Protein AF-A0ABD2NF71-F1 (afdb_monomer_lite)

Sequence (129 aa):
MLDFGIERCIRRYVAAKDEKQKITALLLPISLGGKGLNLIEATHVILIEPLMNPGDELQAIGRVHRIGQTRPTFVHKFFIKNTIEESIQTATSADADKWDKNKVTLDQLKDLFQKIEHPPETAIGDTLS

Radius of gyration: 19.24 Å; chains: 1; bounding box: 44×52×42 Å

InterPro domains:
  IPR001650 Helicase, C-terminal domain-like [PF00271] (20-68)
  IPR001650 Helicase, C-terminal domain-like [PS51194] (1-117)
  IPR027417 P-loop containing nucleoside triphosphate hydrolase [G3DSA:3.40.50.300] (7-123)
  IPR027417 P-loop containing nucleoside triphosphate hydrolase [SSF52540] (20-115)
  IPR049730 SNF2/RAD5-like, C-terminal helicase domain [cd18793] (14-79)
  IPR052583 E3 ubiquitin-protein ligase SHPRH-like [PTHR45865] (17-118)

Foldseek 3Di:
DPPPVQVVLLVCVVVVVDPPDPDQDDDDDLVVLLPDAAQCVDQEAEAAAQDLEVVSVVSSVCSNVDDPRPDHHYYHYDDDPQALRVVSNQQHDPPHDNPDVVPQDPVNVVVSVVSHPDDPPPDPPPDDD

pLDDT: mean 71.98, std 12.96, range [41.75, 91.5]

Organism: NCBI:txid559131

Secondary structure (DSSP, 8-state):
---HHHHHHHHHHHHTTSTTS--------HHHHTSS---TT--EEEE-S--S-HHHHHHHHTTTS-TT--S--EEEE---TTSHHHHHHHHHSTTS----TTS--HHHHHHHHH---PPP---TTSS--

Structure (mmCIF, N/CA/C/O backbone):
data_AF-A0ABD2NF71-F1
#
_entry.id   AF-A0ABD2NF71-F1
#
loop_
_atom_site.group_PDB
_atom_site.id
_atom_site.type_symbol
_atom_site.label_atom_id
_atom_site.label_alt_id
_atom_site.label_comp_id
_atom_site.label_asym_id
_atom_site.label_entity_id
_atom_site.label_seq_id
_atom_site.pdbx_PDB_ins_code
_atom_site.Cartn_x
_atom_site.Cartn_y
_atom_site.Cartn_z
_atom_site.occupancy
_atom_site.B_iso_or_equiv
_atom_site.auth_seq_id
_atom_site.auth_comp_id
_atom_site.auth_asym_id
_atom_site.auth_atom_id
_atom_site.pdbx_PDB_model_num
ATOM 1 N N . MET A 1 1 ? -13.431 10.243 -13.582 1.00 41.75 1 MET A N 1
ATOM 2 C CA . MET A 1 1 ? -14.750 9.764 -13.127 1.00 41.75 1 MET A CA 1
ATOM 3 C C . MET A 1 1 ? -14.499 8.418 -12.469 1.00 41.75 1 MET A C 1
ATOM 5 O O . MET A 1 1 ? -14.010 7.530 -13.148 1.00 41.75 1 MET A O 1
ATOM 9 N N . LEU A 1 2 ? -14.618 8.321 -11.143 1.00 46.53 2 LEU A N 1
ATOM 10 C CA . LEU A 1 2 ? -14.471 7.034 -10.459 1.00 46.53 2 LEU A CA 1
ATOM 11 C C . LEU A 1 2 ? -15.711 6.203 -10.775 1.00 46.53 2 LEU A C 1
ATOM 13 O O . LEU A 1 2 ? -16.817 6.736 -10.768 1.00 46.53 2 LEU A O 1
ATOM 17 N N . ASP A 1 3 ? -15.499 4.943 -11.122 1.00 57.81 3 ASP A N 1
ATOM 18 C CA . ASP A 1 3 ? -16.550 4.037 -11.560 1.00 57.81 3 ASP A CA 1
ATOM 19 C C . ASP A 1 3 ? -17.654 3.939 -10.489 1.00 57.81 3 ASP A C 1
ATOM 21 O O . ASP A 1 3 ? -17.364 3.707 -9.309 1.00 57.81 3 ASP A O 1
ATOM 25 N N . PHE A 1 4 ? -18.921 4.136 -10.875 1.00 55.53 4 PHE A N 1
ATOM 26 C CA . PHE A 1 4 ? -20.073 4.197 -9.954 1.00 55.53 4 PHE A CA 1
ATOM 27 C C . PHE A 1 4 ? -20.199 2.935 -9.079 1.00 55.53 4 PHE A C 1
ATOM 29 O O . PHE A 1 4 ? -20.769 2.976 -7.984 1.00 55.53 4 PHE A O 1
ATOM 36 N N . GLY A 1 5 ? -19.648 1.807 -9.541 1.00 60.06 5 GLY A N 1
ATOM 37 C CA . GLY A 1 5 ? -19.590 0.562 -8.779 1.00 60.06 5 GLY A CA 1
ATOM 38 C C . GLY A 1 5 ? -18.744 0.663 -7.506 1.00 60.06 5 GLY A C 1
ATOM 39 O O . GLY A 1 5 ? -19.140 0.134 -6.466 1.00 60.06 5 GLY A O 1
ATOM 40 N N . ILE A 1 6 ? -17.616 1.380 -7.542 1.00 61.53 6 ILE A N 1
ATOM 41 C CA . ILE A 1 6 ? -16.644 1.362 -6.441 1.00 61.53 6 ILE A CA 1
ATOM 42 C C . ILE A 1 6 ? -17.086 2.257 -5.281 1.00 61.53 6 ILE A C 1
ATOM 44 O O . ILE A 1 6 ? -16.980 1.854 -4.120 1.00 61.53 6 ILE A O 1
ATOM 48 N N . GLU A 1 7 ? -17.672 3.425 -5.565 1.00 63.75 7 GLU A N 1
ATOM 49 C CA . GLU A 1 7 ? -18.269 4.263 -4.514 1.00 63.75 7 GLU A CA 1
ATOM 50 C C . GLU A 1 7 ? -19.362 3.513 -3.743 1.00 63.75 7 GLU A C 1
ATOM 52 O O . GLU A 1 7 ? -19.486 3.653 -2.523 1.00 63.75 7 GLU A O 1
ATOM 57 N N . ARG A 1 8 ? -20.137 2.670 -4.436 1.00 64.44 8 ARG A N 1
ATOM 58 C CA . ARG A 1 8 ? -21.196 1.863 -3.826 1.00 64.44 8 ARG A CA 1
ATOM 59 C C . ARG A 1 8 ? -20.630 0.774 -2.912 1.00 64.44 8 ARG A C 1
ATOM 61 O O . ARG A 1 8 ? -21.200 0.540 -1.846 1.00 64.44 8 ARG A O 1
ATOM 68 N N . CYS A 1 9 ? -19.511 0.150 -3.289 1.00 65.38 9 CYS A N 1
ATOM 69 C CA . CYS A 1 9 ? -18.797 -0.827 -2.459 1.00 65.38 9 CYS A CA 1
ATOM 70 C C . CYS A 1 9 ? -18.199 -0.188 -1.199 1.00 65.38 9 CYS A C 1
ATOM 72 O O . CYS A 1 9 ? -18.389 -0.713 -0.104 1.00 65.38 9 CYS A O 1
ATOM 74 N N . ILE A 1 10 ? -17.565 0.983 -1.328 1.00 70.00 10 ILE A N 1
ATOM 75 C CA . ILE A 1 10 ? -17.008 1.731 -0.190 1.00 70.00 10 ILE A CA 1
ATOM 76 C C . ILE A 1 10 ? -18.120 2.144 0.781 1.00 70.00 10 ILE A C 1
ATOM 78 O O . ILE A 1 10 ? -18.008 1.916 1.985 1.00 70.00 10 ILE A O 1
ATOM 82 N N . ARG A 1 11 ? -19.230 2.697 0.270 1.00 70.69 11 ARG A N 1
ATOM 83 C CA . ARG A 1 11 ? -20.393 3.056 1.100 1.00 70.69 11 ARG A CA 1
ATOM 84 C C . ARG A 1 11 ? -20.987 1.842 1.810 1.00 70.69 11 ARG A C 1
ATOM 86 O O . ARG A 1 11 ? -21.353 1.953 2.974 1.00 70.69 11 ARG A O 1
ATOM 93 N N . ARG A 1 12 ? -21.054 0.688 1.136 1.00 70.12 12 ARG A N 1
ATOM 94 C CA . ARG A 1 12 ? -21.495 -0.574 1.744 1.00 70.12 12 ARG A CA 1
ATOM 95 C C . ARG A 1 12 ? -20.561 -1.047 2.844 1.00 70.12 12 ARG A C 1
ATOM 97 O O . ARG A 1 12 ? -21.076 -1.457 3.865 1.00 70.12 12 ARG A O 1
ATOM 104 N N . TYR A 1 13 ? -19.243 -0.958 2.680 1.00 72.75 13 TYR A N 1
ATOM 105 C CA . TYR A 1 13 ? -18.301 -1.312 3.747 1.00 72.75 13 TYR A CA 1
ATOM 106 C C . TYR A 1 13 ? -18.475 -0.416 4.980 1.00 72.75 13 TYR A C 1
ATOM 108 O O . TYR A 1 13 ? -18.594 -0.917 6.092 1.00 72.75 13 TYR A O 1
ATOM 116 N N . VAL A 1 14 ? -18.577 0.904 4.781 1.00 71.12 14 VAL A N 1
ATOM 117 C CA . VAL A 1 14 ? -18.798 1.857 5.883 1.00 71.12 14 VAL A CA 1
ATOM 118 C C . VAL A 1 14 ? -20.141 1.607 6.582 1.00 71.12 14 VAL A C 1
ATOM 120 O O . VAL A 1 14 ? -20.209 1.695 7.803 1.00 71.12 14 VAL A O 1
ATOM 123 N N . ALA A 1 15 ? -21.193 1.265 5.832 1.00 69.38 15 ALA A N 1
ATOM 124 C CA . ALA A 1 15 ? -22.519 0.965 6.380 1.00 69.38 15 ALA A CA 1
ATOM 125 C C . ALA A 1 15 ? -22.623 -0.437 7.013 1.00 69.38 15 ALA A C 1
ATOM 127 O O . ALA A 1 15 ? -23.345 -0.618 7.985 1.00 69.38 15 ALA A O 1
ATOM 128 N N . ALA A 1 16 ? -21.908 -1.428 6.478 1.00 65.00 16 ALA A N 1
ATOM 129 C CA . ALA A 1 16 ? -21.882 -2.812 6.960 1.00 65.00 16 ALA A CA 1
ATOM 130 C C . ALA A 1 16 ? -20.881 -3.032 8.102 1.00 65.00 16 ALA A C 1
ATOM 132 O O . ALA A 1 16 ? -20.697 -4.158 8.550 1.00 65.00 16 ALA A O 1
ATOM 133 N N . LYS A 1 17 ? -20.263 -1.955 8.594 1.00 61.03 17 LYS A N 1
ATOM 134 C CA . LYS A 1 17 ? -19.487 -1.937 9.833 1.00 61.03 17 LYS A CA 1
ATOM 135 C C . LYS A 1 17 ? -20.332 -2.321 11.066 1.00 61.03 17 LYS A C 1
ATOM 137 O O . LYS A 1 17 ? -19.769 -2.623 12.113 1.00 61.03 17 LYS A O 1
ATOM 142 N N . ASP A 1 18 ? -21.660 -2.335 10.933 1.00 59.59 18 ASP A N 1
ATOM 143 C CA . ASP A 1 18 ? -22.603 -2.830 11.937 1.00 59.59 18 ASP A CA 1
ATOM 144 C C . ASP A 1 18 ? -22.516 -4.357 12.151 1.00 59.59 18 ASP A C 1
ATOM 146 O O . ASP A 1 18 ? -22.431 -5.144 11.206 1.00 59.59 18 ASP A O 1
ATOM 150 N N . GLU A 1 19 ? -22.608 -4.782 13.416 1.00 58.03 19 GLU A N 1
ATOM 151 C CA . GLU A 1 19 ? -22.232 -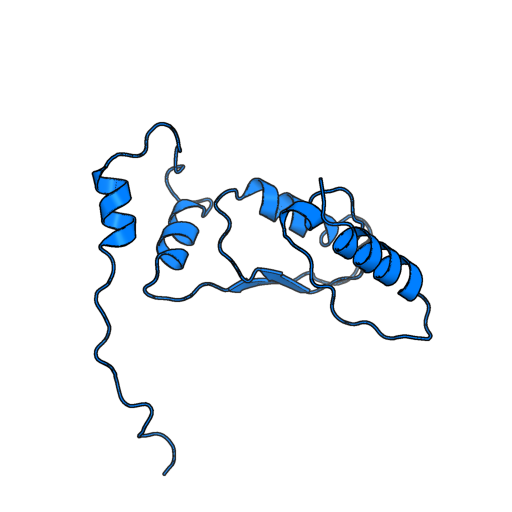6.106 13.961 1.00 58.03 19 GLU A CA 1
ATOM 152 C C . GLU A 1 19 ? -22.844 -7.350 13.283 1.00 58.03 19 GLU A C 1
ATOM 154 O O . GLU A 1 19 ? -22.389 -8.472 13.511 1.00 58.03 19 GLU A O 1
ATOM 159 N N . LYS A 1 20 ? -23.869 -7.194 12.440 1.00 60.12 20 LYS A N 1
ATOM 160 C CA . LYS A 1 20 ? -24.600 -8.318 11.832 1.00 60.12 20 LYS A CA 1
ATOM 161 C C . LYS A 1 20 ? -23.883 -8.961 10.641 1.00 60.12 20 LYS A C 1
ATOM 163 O O . LYS A 1 20 ? -24.226 -10.086 10.283 1.00 60.12 20 LYS A O 1
ATOM 168 N N . GLN A 1 21 ? -22.896 -8.294 10.034 1.00 61.75 21 GLN A N 1
ATOM 169 C CA . GLN A 1 21 ? -22.076 -8.858 8.955 1.00 61.75 21 GLN A CA 1
ATOM 170 C C . GLN A 1 21 ? -20.587 -8.670 9.242 1.00 61.75 21 GLN A C 1
ATOM 172 O O . GLN A 1 21 ? -20.034 -7.582 9.137 1.00 61.75 21 GLN A O 1
ATOM 177 N N . LYS A 1 22 ? -19.909 -9.772 9.568 1.00 69.69 22 LYS A N 1
ATOM 178 C CA . LYS A 1 22 ? -18.475 -9.784 9.864 1.00 69.69 22 LYS A CA 1
ATOM 179 C C . LYS A 1 22 ? -17.655 -9.734 8.569 1.00 69.69 22 LYS A C 1
ATOM 181 O O . LYS A 1 22 ? -17.162 -10.757 8.102 1.00 69.69 22 LYS A O 1
ATOM 186 N N . ILE A 1 23 ? -17.535 -8.552 7.967 1.00 73.88 23 ILE A N 1
ATOM 187 C CA . ILE A 1 23 ? -16.637 -8.321 6.827 1.00 73.88 23 ILE A CA 1
ATOM 188 C C . ILE A 1 23 ? -15.201 -8.236 7.350 1.00 73.88 23 ILE A C 1
ATOM 190 O O . ILE A 1 23 ? -14.894 -7.417 8.212 1.00 73.88 23 ILE A O 1
ATOM 194 N N . THR A 1 24 ? -14.315 -9.086 6.834 1.00 81.88 24 THR A N 1
ATOM 195 C CA . THR A 1 24 ? -12.913 -9.174 7.278 1.00 81.88 24 THR A CA 1
ATOM 196 C C . THR A 1 24 ? -11.912 -8.624 6.266 1.00 81.88 24 THR A C 1
ATOM 198 O O . THR A 1 24 ? -10.752 -8.423 6.616 1.00 81.88 24 THR A O 1
ATOM 201 N N . ALA A 1 25 ? -12.346 -8.364 5.030 1.00 83.75 25 ALA A N 1
ATOM 202 C CA . ALA A 1 25 ? -11.497 -7.875 3.954 1.00 83.75 25 ALA A CA 1
ATOM 203 C C . ALA A 1 25 ? -12.204 -6.789 3.135 1.00 83.75 25 ALA A C 1
ATOM 205 O O . ALA A 1 25 ? -13.396 -6.888 2.841 1.00 83.75 25 ALA A O 1
ATOM 206 N N . LEU A 1 26 ? -11.437 -5.774 2.737 1.00 84.69 26 LEU A N 1
ATOM 207 C CA . LEU A 1 26 ? -11.863 -4.714 1.831 1.00 84.69 26 LEU A CA 1
ATOM 208 C C . LEU A 1 26 ? -10.877 -4.652 0.666 1.00 84.69 26 LEU A C 1
ATOM 210 O O . LEU A 1 26 ? -9.694 -4.391 0.870 1.00 84.69 26 LEU A O 1
ATOM 214 N N . LEU A 1 27 ? -11.375 -4.876 -0.549 1.00 85.56 27 LEU A N 1
ATOM 215 C CA . LEU A 1 27 ? -10.593 -4.750 -1.773 1.00 85.56 27 LEU A CA 1
ATOM 216 C C . LEU A 1 27 ? -10.857 -3.382 -2.398 1.00 85.56 27 LEU A C 1
ATOM 218 O O . LEU A 1 27 ? -12.009 -3.004 -2.620 1.00 85.56 27 LEU A O 1
ATOM 222 N N . LEU A 1 28 ? -9.791 -2.635 -2.666 1.00 83.94 28 LEU A N 1
ATOM 223 C CA . LEU A 1 28 ? -9.876 -1.301 -3.243 1.00 83.94 28 LEU A CA 1
ATOM 224 C C . LEU A 1 28 ? -8.670 -1.018 -4.149 1.00 83.94 28 LEU A C 1
ATOM 226 O O . LEU A 1 28 ? -7.553 -1.395 -3.800 1.00 83.94 28 LEU A O 1
ATOM 230 N N . PRO A 1 29 ? -8.861 -0.309 -5.273 1.00 83.56 29 PRO A N 1
ATOM 231 C CA . PRO A 1 29 ? -7.747 0.261 -6.018 1.00 83.56 29 PRO A CA 1
ATOM 232 C C . PRO A 1 29 ? -6.946 1.234 -5.145 1.00 83.56 29 PRO A C 1
ATOM 234 O O . PRO A 1 29 ? -7.527 2.046 -4.415 1.00 83.56 29 PRO A O 1
ATOM 237 N N . ILE A 1 30 ? -5.618 1.227 -5.276 1.00 80.56 30 ILE A N 1
ATOM 238 C CA . ILE A 1 30 ? -4.717 2.101 -4.504 1.00 80.56 30 ILE A CA 1
ATOM 239 C C . ILE A 1 30 ? -5.072 3.594 -4.655 1.00 80.56 30 ILE A C 1
ATOM 241 O O . ILE A 1 30 ? -5.077 4.352 -3.684 1.00 80.56 30 ILE A O 1
ATOM 245 N N . SER A 1 31 ? -5.496 3.993 -5.860 1.00 76.25 31 SER A N 1
ATOM 246 C CA . SER A 1 31 ? -5.893 5.362 -6.216 1.00 76.25 31 SER A CA 1
ATOM 247 C C . SER A 1 31 ? -7.106 5.877 -5.434 1.00 76.25 31 SER A C 1
ATOM 249 O O . SER A 1 31 ? -7.337 7.087 -5.359 1.00 76.25 31 SER A O 1
ATOM 251 N N . LEU A 1 32 ? -7.891 4.968 -4.855 1.00 74.62 32 LEU A N 1
ATOM 252 C CA . LEU A 1 32 ? -9.018 5.262 -3.976 1.00 74.62 32 LEU A CA 1
ATOM 253 C C . LEU A 1 32 ? -8.652 5.140 -2.501 1.00 74.62 32 LEU A C 1
ATOM 255 O O . LEU A 1 32 ? -9.156 5.919 -1.692 1.00 74.62 32 LEU A O 1
ATOM 259 N N . GLY A 1 33 ? -7.740 4.227 -2.161 1.00 66.88 33 GLY A N 1
ATOM 260 C CA . GLY A 1 33 ? -7.214 4.066 -0.804 1.00 66.88 33 GLY A CA 1
ATOM 261 C C . GLY A 1 33 ? -6.584 5.338 -0.248 1.00 66.88 33 GLY A C 1
ATOM 262 O O . GLY A 1 33 ? -6.724 5.629 0.937 1.00 66.88 33 GLY A O 1
ATOM 263 N N . GLY A 1 34 ? -5.989 6.164 -1.110 1.00 65.50 34 GLY A N 1
ATOM 264 C CA . GLY A 1 34 ? -5.430 7.459 -0.720 1.00 65.50 34 GLY A CA 1
ATOM 265 C C . GLY A 1 34 ? -6.459 8.563 -0.408 1.00 65.50 34 GLY A C 1
ATOM 266 O O . GLY A 1 34 ? -6.155 9.497 0.348 1.00 65.50 34 GLY A O 1
ATOM 267 N N . LYS A 1 35 ? -7.699 8.467 -0.916 1.00 66.88 35 LYS A N 1
ATOM 268 C CA . LYS A 1 35 ? -8.670 9.584 -1.019 1.00 66.88 35 LYS A CA 1
ATOM 269 C C . LYS A 1 35 ? -9.570 9.804 0.207 1.00 66.88 35 LYS A C 1
ATOM 271 O O . LYS A 1 35 ? -10.772 10.010 0.084 1.00 66.88 35 LYS A O 1
ATOM 276 N N . GLY A 1 36 ? -8.985 9.833 1.402 1.00 65.31 36 GLY A N 1
ATOM 277 C CA . GLY A 1 36 ? -9.690 10.293 2.610 1.00 65.31 36 GLY A CA 1
ATOM 278 C C . GLY A 1 36 ? -10.569 9.246 3.300 1.00 65.31 36 GLY A C 1
ATOM 279 O O . GLY A 1 36 ? -11.367 9.600 4.164 1.00 65.31 36 GLY A O 1
ATOM 280 N N . LEU A 1 37 ? -10.396 7.964 2.972 1.00 74.81 37 LEU A N 1
ATOM 281 C CA . LEU A 1 37 ? -10.993 6.864 3.730 1.00 74.81 37 LEU A CA 1
ATOM 282 C C . LEU A 1 37 ? -10.326 6.727 5.105 1.00 74.81 37 LEU A C 1
ATOM 284 O O . LEU A 1 37 ? -9.135 7.002 5.262 1.00 74.81 37 LEU A O 1
ATOM 288 N N . ASN A 1 38 ? -11.099 6.304 6.105 1.00 77.00 38 ASN A N 1
ATOM 289 C CA . ASN A 1 38 ? -10.607 6.051 7.455 1.00 77.00 38 ASN A CA 1
ATOM 290 C C . ASN A 1 38 ? -10.674 4.550 7.749 1.00 77.00 38 ASN A C 1
ATOM 292 O O . ASN A 1 38 ? -11.765 4.018 7.930 1.00 77.00 38 ASN A O 1
ATOM 296 N N . LEU A 1 39 ? -9.524 3.875 7.768 1.00 80.38 39 LEU A N 1
ATOM 297 C CA . LEU A 1 39 ? -9.421 2.412 7.824 1.00 80.38 39 LEU A CA 1
ATOM 298 C C . LEU A 1 39 ? -8.661 1.941 9.076 1.00 80.38 39 LEU A C 1
ATOM 300 O O . LEU A 1 39 ? -7.991 0.914 9.054 1.00 80.38 39 LEU A O 1
ATOM 304 N N . ILE A 1 40 ? -8.790 2.686 10.180 1.00 80.06 40 ILE A N 1
ATOM 305 C CA . ILE A 1 40 ? -8.083 2.474 11.462 1.00 80.06 40 ILE A CA 1
ATOM 306 C C . ILE A 1 40 ? -8.345 1.080 12.061 1.00 80.06 40 ILE A C 1
ATOM 308 O O . ILE A 1 40 ? -7.630 0.619 12.934 1.00 80.06 40 ILE A O 1
ATOM 312 N N . GLU A 1 41 ? -9.383 0.375 11.629 1.00 80.56 41 GLU A N 1
ATOM 313 C CA . GLU A 1 41 ? -9.698 -0.973 12.110 1.00 80.56 41 GLU A CA 1
ATOM 314 C C . GLU A 1 41 ? -9.034 -2.105 11.324 1.00 80.56 41 GLU A C 1
ATOM 316 O O . GLU A 1 41 ? -9.024 -3.246 11.790 1.00 80.56 41 GLU A O 1
ATOM 321 N N . ALA A 1 42 ? -8.432 -1.816 10.172 1.00 83.69 42 ALA A N 1
ATOM 322 C CA . ALA A 1 42 ? -7.604 -2.791 9.483 1.00 83.69 42 ALA A CA 1
ATOM 323 C C . ALA A 1 42 ? -6.253 -2.928 10.201 1.00 83.69 42 ALA A C 1
ATOM 325 O O . ALA A 1 42 ? -5.672 -1.949 10.659 1.00 83.69 42 ALA A O 1
ATOM 326 N N . THR A 1 43 ? -5.749 -4.153 10.316 1.00 86.75 43 THR A N 1
ATOM 327 C CA . THR A 1 43 ? -4.411 -4.432 10.872 1.00 86.75 43 THR A CA 1
ATOM 328 C C . THR A 1 43 ? -3.453 -4.974 9.829 1.00 86.75 43 THR A C 1
ATOM 330 O O . THR A 1 43 ? -2.254 -4.991 10.065 1.00 86.75 43 THR A O 1
ATOM 333 N N . HIS A 1 44 ? -3.965 -5.411 8.682 1.00 89.88 44 HIS A N 1
ATOM 334 C CA . HIS A 1 44 ? -3.173 -5.963 7.595 1.00 89.88 44 HIS A CA 1
ATOM 335 C C . HIS A 1 44 ? -3.472 -5.161 6.333 1.00 89.88 44 HIS A C 1
ATOM 337 O O . HIS A 1 44 ? -4.634 -4.986 5.962 1.00 89.88 44 HIS A O 1
ATOM 343 N N . VAL A 1 45 ? -2.419 -4.673 5.689 1.00 90.06 45 VAL A N 1
ATOM 344 C CA . VAL A 1 45 ? -2.461 -4.024 4.379 1.00 90.06 45 VAL A CA 1
ATOM 345 C C . VAL A 1 45 ? -1.764 -4.950 3.402 1.00 90.06 45 VAL A C 1
ATOM 347 O O . VAL A 1 45 ? -0.619 -5.328 3.630 1.00 90.06 45 VAL A O 1
ATOM 350 N N . ILE A 1 46 ? -2.457 -5.329 2.334 1.00 91.50 46 ILE A N 1
ATOM 351 C CA . ILE A 1 46 ? -1.929 -6.222 1.304 1.00 91.50 46 ILE A CA 1
ATOM 352 C C . ILE A 1 46 ? -1.835 -5.432 0.003 1.00 91.50 46 ILE A C 1
ATOM 354 O O . ILE A 1 46 ? -2.848 -4.968 -0.518 1.00 91.50 46 ILE A O 1
ATOM 358 N N . LEU A 1 47 ? -0.615 -5.276 -0.500 1.00 89.94 47 LEU A N 1
ATOM 359 C CA . LEU A 1 47 ? -0.304 -4.645 -1.777 1.00 89.94 47 LEU A CA 1
ATOM 360 C C . LEU A 1 47 ? 0.080 -5.747 -2.762 1.00 89.94 47 LEU A C 1
ATOM 362 O O . LEU A 1 47 ? 1.055 -6.460 -2.537 1.00 89.94 47 LEU A O 1
ATOM 366 N N . ILE A 1 48 ? -0.738 -5.915 -3.800 1.00 89.12 48 ILE A N 1
ATOM 367 C CA . ILE A 1 48 ? -0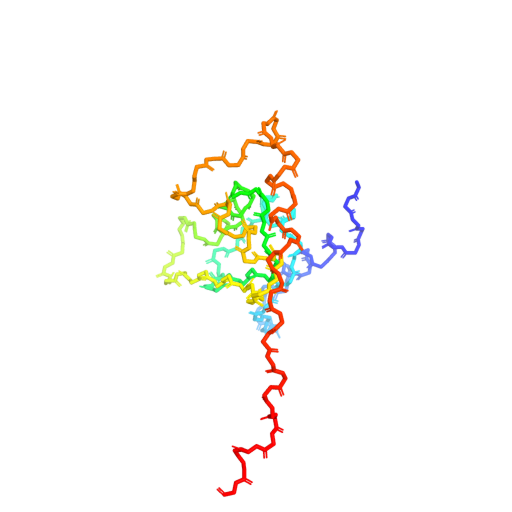.620 -7.017 -4.770 1.00 89.12 48 ILE A CA 1
ATOM 368 C C . ILE A 1 48 ? 0.205 -6.600 -5.994 1.00 89.12 48 ILE A C 1
ATOM 370 O O . ILE A 1 48 ? 0.772 -7.452 -6.662 1.00 89.12 48 ILE A O 1
ATOM 374 N N . GLU A 1 49 ? 0.278 -5.300 -6.277 1.00 83.81 49 GLU A N 1
ATOM 375 C CA . GLU A 1 49 ? 0.985 -4.745 -7.430 1.00 83.81 49 GLU A CA 1
ATOM 376 C C . GLU A 1 49 ? 2.083 -3.767 -6.979 1.00 83.81 49 GLU A C 1
ATOM 378 O O . GLU A 1 49 ? 1.889 -3.035 -5.997 1.00 83.81 49 GLU A O 1
ATOM 383 N N . PRO A 1 50 ? 3.232 -3.721 -7.678 1.00 80.56 50 PRO A N 1
ATOM 384 C CA . PRO A 1 50 ? 4.285 -2.758 -7.393 1.00 80.56 50 PRO A CA 1
ATOM 385 C C . PRO A 1 50 ? 3.864 -1.353 -7.838 1.00 80.56 50 PRO A C 1
ATOM 387 O O . PRO A 1 50 ? 3.419 -1.124 -8.965 1.00 80.56 50 PRO A O 1
ATOM 390 N N . LEU A 1 51 ? 4.036 -0.378 -6.948 1.00 80.12 51 LEU A N 1
ATOM 391 C CA . LEU A 1 51 ? 3.636 1.003 -7.196 1.00 80.12 51 LEU A CA 1
ATOM 392 C C . LEU A 1 51 ? 4.828 1.837 -7.646 1.00 80.12 51 LEU A C 1
ATOM 394 O O . LEU A 1 51 ? 5.795 2.001 -6.915 1.00 80.12 51 LEU A O 1
ATOM 398 N N . MET A 1 52 ? 4.698 2.477 -8.808 1.00 76.44 52 MET A N 1
ATOM 399 C CA . MET A 1 52 ? 5.708 3.403 -9.344 1.00 76.44 52 MET A CA 1
ATOM 400 C C . MET A 1 52 ? 5.870 4.687 -8.517 1.00 76.44 52 MET A C 1
ATOM 402 O O . MET A 1 52 ? 6.808 5.454 -8.734 1.00 76.44 52 MET A O 1
ATOM 406 N N . ASN A 1 53 ? 4.906 4.995 -7.648 1.00 78.62 53 ASN A N 1
ATOM 407 C CA . ASN A 1 53 ? 4.928 6.168 -6.788 1.00 78.62 53 ASN A CA 1
ATOM 408 C C . ASN A 1 53 ? 4.836 5.735 -5.316 1.00 78.62 53 ASN A C 1
ATOM 410 O O . ASN A 1 53 ? 3.746 5.372 -4.865 1.00 78.62 53 ASN A O 1
ATOM 414 N N . PRO A 1 54 ? 5.927 5.838 -4.538 1.00 79.44 54 PRO A N 1
ATOM 415 C CA . PRO A 1 54 ? 5.904 5.475 -3.122 1.00 79.44 54 PRO A CA 1
ATOM 416 C C . PRO A 1 54 ? 4.984 6.388 -2.294 1.00 79.44 54 PRO A C 1
ATOM 418 O O . PRO A 1 54 ? 4.500 5.987 -1.239 1.00 79.44 54 PRO A O 1
ATOM 421 N N . GLY A 1 55 ? 4.693 7.609 -2.763 1.00 82.12 55 GLY A N 1
ATOM 422 C CA . GLY A 1 55 ? 3.802 8.536 -2.062 1.00 82.12 55 GLY A CA 1
ATOM 423 C C . GLY A 1 55 ? 2.355 8.044 -1.981 1.00 82.12 55 GLY A C 1
ATOM 424 O O . GLY A 1 55 ? 1.720 8.191 -0.936 1.00 82.12 55 GLY A O 1
ATOM 425 N N . ASP A 1 56 ? 1.852 7.420 -3.049 1.00 82.12 56 ASP A N 1
ATOM 426 C CA . ASP A 1 56 ? 0.488 6.873 -3.080 1.00 82.12 56 ASP A CA 1
ATOM 427 C C . ASP A 1 56 ? 0.359 5.682 -2.123 1.00 82.12 56 ASP A C 1
ATOM 429 O O . ASP A 1 56 ? -0.643 5.538 -1.418 1.00 82.12 56 ASP A O 1
ATOM 433 N N . GLU A 1 57 ? 1.418 4.877 -2.035 1.00 84.06 57 GLU A N 1
ATOM 434 C CA . GLU A 1 57 ? 1.518 3.772 -1.091 1.00 84.06 57 GLU A CA 1
ATOM 435 C C . GLU A 1 57 ? 1.480 4.259 0.361 1.00 84.06 57 GLU A C 1
ATOM 437 O O . GLU A 1 57 ? 0.632 3.834 1.149 1.00 84.06 57 GLU A O 1
ATOM 442 N N . LEU A 1 58 ? 2.368 5.195 0.708 1.00 84.56 58 LEU A N 1
ATOM 443 C CA . LEU A 1 58 ? 2.451 5.769 2.050 1.00 84.56 58 LEU A CA 1
ATOM 444 C C . LEU A 1 58 ? 1.134 6.436 2.451 1.00 84.56 58 LEU A C 1
ATOM 446 O O . LEU A 1 58 ? 0.705 6.331 3.601 1.00 84.56 58 LEU A O 1
ATOM 450 N N . GLN A 1 59 ? 0.457 7.087 1.503 1.00 83.94 59 GLN A N 1
ATOM 451 C CA . GLN A 1 59 ? -0.846 7.691 1.746 1.00 83.94 59 GLN A CA 1
ATOM 452 C C . GLN A 1 59 ? -1.920 6.638 2.047 1.00 83.94 59 GLN A C 1
ATOM 454 O O . GLN A 1 59 ? -2.721 6.846 2.963 1.00 83.94 59 GLN A O 1
ATOM 459 N N . ALA A 1 60 ? -1.946 5.527 1.305 1.00 84.25 60 ALA A N 1
ATOM 460 C CA . ALA A 1 60 ? -2.879 4.427 1.538 1.00 84.25 60 ALA A CA 1
ATOM 461 C C . ALA A 1 60 ? -2.610 3.734 2.886 1.00 84.25 60 ALA A C 1
ATOM 463 O O . ALA A 1 60 ? -3.536 3.559 3.681 1.00 84.25 60 ALA A O 1
ATOM 464 N N . ILE A 1 61 ? -1.344 3.430 3.197 1.00 85.94 61 ILE A N 1
ATOM 465 C CA . ILE A 1 61 ? -0.932 2.853 4.488 1.00 8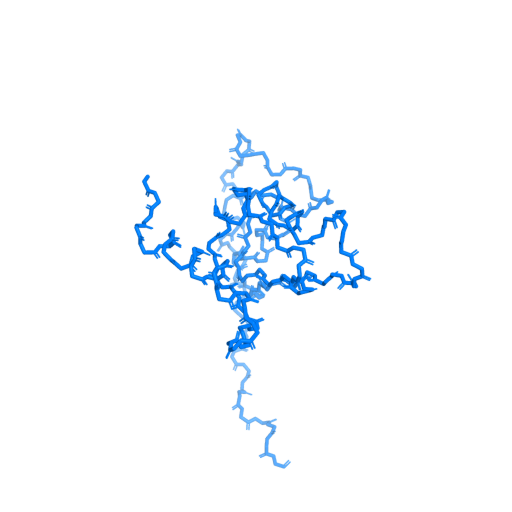5.94 61 ILE A CA 1
ATOM 466 C C . ILE A 1 61 ? -1.296 3.795 5.639 1.00 85.94 61 ILE A C 1
ATOM 468 O O . ILE A 1 61 ? -1.845 3.348 6.644 1.00 85.94 61 ILE A O 1
ATOM 472 N N . GLY A 1 62 ? -1.091 5.105 5.479 1.00 86.56 62 GLY A N 1
ATOM 473 C CA . GLY A 1 62 ? -1.438 6.116 6.482 1.00 86.56 62 GLY A CA 1
ATOM 474 C C . GLY A 1 62 ? -2.939 6.234 6.786 1.00 86.56 62 GLY A C 1
ATOM 475 O O . GLY A 1 62 ? -3.322 6.889 7.757 1.00 86.56 62 GLY A O 1
ATOM 476 N N . ARG A 1 63 ? -3.824 5.607 5.994 1.00 85.25 63 ARG A N 1
ATOM 477 C CA . ARG A 1 63 ? -5.257 5.489 6.335 1.00 85.25 63 ARG A CA 1
ATOM 478 C C . ARG A 1 63 ? -5.546 4.377 7.335 1.00 85.25 63 ARG A C 1
ATOM 480 O O . ARG A 1 63 ? -6.576 4.440 8.006 1.00 85.25 63 ARG A O 1
ATOM 487 N N . VAL A 1 64 ? -4.651 3.399 7.419 1.00 84.94 64 VAL A N 1
ATOM 488 C CA . VAL A 1 64 ? -4.721 2.249 8.323 1.00 84.94 64 VAL A CA 1
ATOM 489 C C . VAL A 1 64 ? -3.849 2.499 9.550 1.00 84.94 64 VAL A C 1
ATOM 491 O O . VAL A 1 64 ? -4.328 2.460 10.683 1.00 84.94 64 VAL A O 1
ATOM 494 N N . HIS A 1 65 ? -2.583 2.847 9.320 1.00 84.19 65 HIS A N 1
ATOM 495 C CA . HIS A 1 65 ? -1.639 3.249 10.351 1.00 84.19 65 HIS A CA 1
ATOM 496 C C . HIS A 1 65 ? -1.872 4.719 10.726 1.00 84.19 65 HIS A C 1
ATOM 498 O O . HIS A 1 65 ? -1.182 5.625 10.257 1.00 84.19 65 HIS A O 1
ATOM 504 N N . ARG A 1 66 ? -2.912 4.960 11.531 1.00 80.50 66 ARG A N 1
ATOM 505 C CA . ARG A 1 66 ? -3.347 6.301 11.941 1.00 80.50 66 ARG A CA 1
ATOM 506 C C . ARG A 1 66 ? -3.528 6.403 13.453 1.00 80.50 66 ARG A C 1
ATOM 508 O O . ARG A 1 66 ? -3.795 5.412 14.129 1.00 80.50 66 ARG A O 1
ATOM 515 N N . ILE A 1 67 ? -3.433 7.632 13.969 1.00 76.69 67 ILE A N 1
ATOM 516 C CA . ILE A 1 67 ? -3.773 7.981 15.356 1.00 76.69 67 ILE A CA 1
ATOM 517 C C . ILE A 1 67 ? -5.174 7.434 15.679 1.00 76.69 67 ILE A C 1
ATOM 519 O O . ILE A 1 67 ? -6.141 7.778 14.999 1.00 76.69 67 ILE A O 1
ATOM 523 N N . GLY A 1 68 ? -5.259 6.570 16.693 1.00 75.88 68 GLY A N 1
ATOM 524 C CA . GLY A 1 68 ? -6.474 5.840 17.076 1.00 75.88 68 GLY A CA 1
ATOM 525 C C . GLY A 1 68 ? -6.393 4.324 16.863 1.00 75.88 68 GLY A C 1
ATOM 526 O O . GLY A 1 68 ? -7.218 3.599 17.411 1.00 75.88 68 GLY A O 1
ATOM 527 N N . GLN A 1 69 ? -5.398 3.830 16.118 1.00 76.00 69 GLN A N 1
ATOM 528 C CA . GLN A 1 69 ? -5.112 2.399 16.029 1.00 76.00 69 GLN A CA 1
ATOM 529 C C . GLN A 1 69 ? -4.376 1.938 17.293 1.00 76.00 69 GLN A C 1
ATOM 531 O O . GLN A 1 69 ? -3.335 2.485 17.647 1.00 76.00 69 GLN A O 1
ATOM 536 N N . THR A 1 70 ? -4.897 0.906 17.954 1.00 82.31 70 THR A N 1
ATOM 537 C CA . THR A 1 70 ? -4.295 0.310 19.160 1.00 82.31 70 THR A CA 1
ATOM 538 C C . THR A 1 70 ? -3.577 -1.008 18.879 1.00 82.31 70 THR A C 1
ATOM 540 O O . THR A 1 70 ? -2.819 -1.488 19.719 1.00 82.31 70 THR A O 1
ATOM 543 N N . ARG A 1 71 ? -3.803 -1.605 17.702 1.00 85.62 71 ARG A N 1
ATOM 544 C CA . ARG A 1 71 ? -3.218 -2.888 17.293 1.00 85.62 71 ARG A CA 1
ATOM 545 C C . ARG A 1 71 ? -2.047 -2.691 16.323 1.00 85.62 71 ARG A C 1
ATOM 547 O O . ARG A 1 71 ? -2.073 -1.752 15.525 1.00 85.62 71 ARG A O 1
ATOM 554 N N . PRO A 1 72 ? -1.039 -3.581 16.332 1.00 86.19 72 PRO A N 1
ATOM 555 C CA . PRO A 1 72 ? 0.043 -3.527 15.355 1.00 86.19 72 PRO A CA 1
ATOM 556 C C . PRO A 1 72 ? -0.509 -3.633 13.929 1.00 86.19 72 PRO A C 1
ATOM 558 O O . PRO A 1 72 ? -1.455 -4.379 13.665 1.00 86.19 72 PRO A O 1
ATOM 561 N N . THR A 1 73 ? 0.076 -2.849 13.023 1.00 88.50 73 THR A N 1
ATOM 562 C CA . THR A 1 73 ? -0.272 -2.838 11.599 1.00 88.50 73 THR A CA 1
ATOM 563 C C . THR A 1 73 ? 0.839 -3.510 10.803 1.00 88.50 73 THR A C 1
ATOM 565 O O . THR A 1 73 ? 2.001 -3.137 10.944 1.00 88.50 73 THR A O 1
ATOM 568 N N . PHE A 1 74 ? 0.478 -4.467 9.957 1.00 90.62 74 PHE A N 1
ATOM 569 C CA . PHE A 1 74 ? 1.381 -5.185 9.067 1.00 90.62 74 PHE A CA 1
ATOM 570 C C . PHE A 1 74 ? 1.120 -4.766 7.625 1.00 90.62 74 PHE A C 1
ATOM 572 O O . PHE A 1 74 ? -0.029 -4.697 7.186 1.00 90.62 74 PHE A O 1
ATOM 579 N N . VAL A 1 75 ? 2.191 -4.486 6.889 1.00 90.19 75 VAL A N 1
ATOM 580 C CA . VAL A 1 75 ? 2.133 -4.182 5.459 1.00 90.19 75 VAL A CA 1
ATOM 581 C C . VAL A 1 75 ? 2.830 -5.311 4.717 1.00 90.19 75 VAL A C 1
ATOM 583 O O . VAL A 1 75 ? 4.012 -5.569 4.934 1.00 90.19 75 VAL A O 1
ATOM 586 N N . HIS A 1 76 ? 2.087 -5.981 3.846 1.00 91.44 76 HIS A N 1
ATOM 587 C CA . HIS A 1 76 ? 2.565 -7.061 2.997 1.00 91.44 76 HIS A CA 1
ATOM 588 C C . HIS A 1 76 ? 2.640 -6.548 1.565 1.00 91.44 76 HIS A C 1
ATOM 590 O O . HIS A 1 76 ? 1.625 -6.126 1.009 1.00 91.44 76 HIS A O 1
ATOM 596 N N . LYS A 1 77 ? 3.833 -6.593 0.976 1.00 88.75 77 LYS A N 1
ATOM 597 C CA . LYS A 1 77 ? 4.048 -6.293 -0.440 1.00 88.75 77 LYS A CA 1
ATOM 598 C C . LYS A 1 77 ? 4.329 -7.590 -1.172 1.00 88.75 77 LYS A C 1
ATOM 600 O O . LYS A 1 77 ? 5.270 -8.296 -0.813 1.00 88.75 77 LYS A O 1
ATOM 605 N N . PHE A 1 78 ? 3.512 -7.890 -2.168 1.00 89.62 78 PHE A N 1
ATOM 606 C CA . PHE A 1 78 ? 3.718 -9.011 -3.066 1.00 89.62 78 PHE A CA 1
ATOM 607 C C . PHE A 1 78 ? 4.313 -8.496 -4.374 1.00 89.62 78 PHE A C 1
ATOM 609 O O . PHE A 1 78 ? 3.900 -7.462 -4.888 1.00 89.62 78 PHE A O 1
ATOM 616 N N . PHE A 1 79 ? 5.310 -9.218 -4.869 1.00 86.81 79 PHE A N 1
ATOM 617 C CA . PHE A 1 79 ? 5.913 -9.022 -6.179 1.00 86.81 79 PHE A CA 1
ATOM 618 C C . PHE A 1 79 ? 6.431 -10.372 -6.670 1.00 86.81 79 PHE A C 1
ATOM 620 O O . PHE A 1 79 ? 6.843 -11.227 -5.874 1.00 86.81 79 PHE A O 1
ATOM 627 N N . ILE A 1 80 ? 6.396 -10.578 -7.979 1.00 85.75 80 ILE A N 1
ATOM 628 C CA . ILE A 1 80 ? 6.830 -11.819 -8.610 1.00 85.75 80 ILE A CA 1
ATOM 629 C C . ILE A 1 80 ? 8.324 -11.714 -8.934 1.00 85.75 80 ILE A C 1
ATOM 631 O O . ILE A 1 80 ? 8.765 -10.805 -9.639 1.00 85.75 80 ILE A O 1
ATOM 635 N N . LYS A 1 81 ? 9.111 -12.667 -8.426 1.00 81.75 81 LYS A N 1
ATOM 636 C CA . LYS A 1 81 ? 10.552 -12.764 -8.714 1.00 81.75 81 LYS A CA 1
ATOM 637 C C . LYS A 1 81 ? 10.809 -12.983 -10.201 1.00 81.75 81 LYS A C 1
ATOM 639 O O . LYS A 1 81 ? 10.010 -13.645 -10.862 1.00 81.75 81 LYS A O 1
ATOM 644 N N . ASN A 1 82 ? 11.951 -12.503 -10.694 1.00 79.06 82 ASN A N 1
ATOM 645 C CA . ASN A 1 82 ? 12.347 -12.629 -12.104 1.00 79.06 82 ASN A CA 1
ATOM 646 C C . ASN A 1 82 ? 11.330 -11.993 -13.069 1.00 79.06 82 ASN A C 1
ATOM 648 O O . ASN A 1 82 ? 11.161 -12.443 -14.202 1.00 79.06 82 ASN A O 1
ATOM 652 N N . THR A 1 83 ? 10.625 -10.960 -12.610 1.00 82.94 83 THR A N 1
ATOM 653 C CA . THR A 1 83 ? 9.741 -10.156 -13.451 1.00 82.94 83 THR A CA 1
ATOM 654 C C . THR A 1 83 ? 10.089 -8.683 -13.318 1.00 82.94 83 THR A C 1
ATOM 656 O O . THR A 1 83 ? 10.825 -8.263 -12.423 1.00 82.94 83 THR A O 1
ATOM 659 N N . ILE A 1 84 ? 9.490 -7.879 -14.193 1.00 82.50 84 ILE A N 1
ATOM 660 C CA . ILE A 1 84 ? 9.548 -6.420 -14.132 1.00 82.50 84 ILE A CA 1
ATOM 661 C C . ILE A 1 84 ? 9.157 -5.859 -12.752 1.00 82.50 84 ILE A C 1
ATOM 663 O O . ILE A 1 84 ? 9.644 -4.797 -12.371 1.00 82.50 84 ILE A O 1
ATOM 667 N N . GLU A 1 85 ? 8.332 -6.568 -11.976 1.00 82.81 85 GLU A N 1
ATOM 668 C CA . GLU A 1 85 ? 7.883 -6.128 -10.653 1.00 82.81 85 GLU A CA 1
ATOM 669 C C . GLU A 1 85 ? 9.032 -5.993 -9.647 1.00 82.81 85 GLU A C 1
ATOM 671 O O . GLU A 1 85 ? 9.047 -5.053 -8.854 1.00 82.81 85 GLU A O 1
ATOM 676 N N . GLU A 1 86 ? 10.028 -6.879 -9.714 1.00 80.94 86 GLU A N 1
ATOM 677 C CA . GLU A 1 86 ? 11.216 -6.839 -8.855 1.00 80.94 86 GLU A CA 1
ATOM 678 C C . GLU A 1 86 ? 12.110 -5.636 -9.190 1.00 80.94 86 GLU A C 1
ATOM 680 O O . GLU A 1 86 ? 12.589 -4.930 -8.294 1.00 80.94 86 GLU A O 1
ATOM 685 N N . SER A 1 87 ? 12.272 -5.341 -10.483 1.00 78.81 87 SER A N 1
ATOM 686 C CA . SER A 1 87 ? 12.980 -4.148 -10.959 1.00 78.81 87 SER A CA 1
ATOM 687 C C . SER A 1 87 ? 12.267 -2.860 -10.541 1.00 78.81 87 SER A C 1
ATOM 689 O O . SER A 1 87 ? 12.921 -1.930 -10.069 1.00 78.81 87 SER A O 1
ATOM 691 N N . ILE A 1 88 ? 10.933 -2.815 -10.645 1.00 80.62 88 ILE A N 1
ATOM 692 C CA . ILE A 1 88 ? 10.127 -1.674 -10.187 1.00 80.62 88 ILE A CA 1
ATOM 693 C C . ILE A 1 88 ? 10.288 -1.486 -8.678 1.00 80.62 88 ILE A C 1
ATOM 695 O O . ILE A 1 88 ? 10.619 -0.388 -8.240 1.00 80.62 88 ILE A O 1
ATOM 699 N N . GLN A 1 89 ? 10.119 -2.551 -7.889 1.00 79.44 89 GLN A N 1
ATOM 700 C CA . GLN A 1 89 ? 10.260 -2.496 -6.435 1.00 79.44 89 GLN A CA 1
ATOM 701 C C . GLN A 1 89 ? 11.656 -2.015 -6.019 1.00 79.44 89 GLN A C 1
ATOM 703 O O . GLN A 1 89 ? 11.783 -1.219 -5.084 1.00 79.44 89 GLN A O 1
ATOM 708 N N . THR A 1 90 ? 12.699 -2.461 -6.721 1.00 76.50 90 THR A N 1
ATOM 709 C CA . THR A 1 90 ? 14.074 -2.001 -6.494 1.00 76.50 90 THR A CA 1
ATOM 710 C C . THR A 1 90 ? 14.194 -0.509 -6.783 1.00 76.50 90 THR A C 1
ATOM 712 O O . THR A 1 90 ? 14.676 0.227 -5.932 1.00 76.50 90 THR A O 1
ATOM 715 N N . ALA A 1 91 ? 13.679 -0.039 -7.923 1.00 72.50 91 ALA A N 1
ATOM 716 C CA . ALA A 1 91 ? 13.729 1.369 -8.320 1.00 72.50 91 ALA A CA 1
ATOM 717 C C . ALA A 1 91 ? 12.946 2.314 -7.386 1.00 72.50 91 ALA A C 1
ATOM 719 O O . ALA A 1 91 ? 13.254 3.503 -7.306 1.00 72.50 91 ALA A O 1
ATOM 720 N N . THR A 1 92 ? 11.927 1.810 -6.684 1.00 69.38 92 THR A N 1
ATOM 721 C CA . THR A 1 92 ? 11.060 2.609 -5.802 1.00 69.38 92 THR A CA 1
ATOM 722 C C . THR A 1 92 ? 11.422 2.515 -4.319 1.00 69.38 92 THR A C 1
ATOM 724 O O . THR A 1 92 ? 10.820 3.213 -3.501 1.00 69.38 92 THR A O 1
ATOM 727 N N . SER A 1 93 ? 12.363 1.644 -3.943 1.00 66.12 93 SER A N 1
ATOM 728 C CA . SER A 1 93 ? 12.793 1.473 -2.550 1.00 66.12 93 SER A CA 1
ATOM 729 C C . SER A 1 93 ? 13.622 2.675 -2.078 1.00 66.12 93 SER A C 1
ATOM 731 O O . SER A 1 93 ? 14.346 3.280 -2.861 1.00 66.12 93 SER A O 1
ATOM 733 N N . ALA A 1 94 ? 13.505 3.043 -0.798 1.00 54.72 94 ALA A N 1
ATOM 734 C CA . ALA A 1 94 ? 14.049 4.293 -0.243 1.00 54.72 94 ALA A CA 1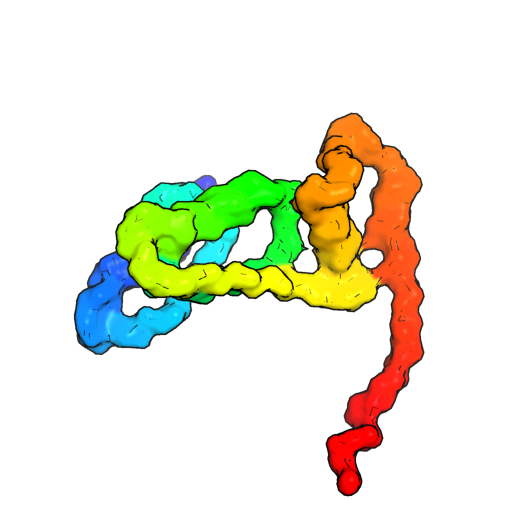
ATOM 735 C C . ALA A 1 94 ? 15.582 4.449 -0.360 1.00 54.72 94 ALA A C 1
ATOM 737 O O . ALA A 1 94 ? 16.072 5.575 -0.305 1.00 54.72 94 ALA A O 1
ATOM 738 N N . ASP A 1 95 ? 16.303 3.341 -0.550 1.00 49.34 95 ASP A N 1
ATOM 739 C CA . ASP A 1 95 ? 17.761 3.294 -0.718 1.00 49.34 95 ASP A CA 1
ATOM 740 C C . ASP A 1 95 ? 18.213 3.287 -2.192 1.00 49.34 95 ASP A C 1
ATOM 742 O O . ASP A 1 95 ? 19.412 3.284 -2.472 1.00 49.34 95 ASP A O 1
ATOM 746 N N . ALA A 1 96 ? 17.280 3.277 -3.149 1.00 50.59 96 ALA A N 1
ATOM 747 C CA . ALA A 1 96 ? 17.604 3.344 -4.566 1.00 50.59 96 ALA A CA 1
ATOM 748 C C . ALA A 1 96 ? 17.793 4.795 -5.015 1.00 50.59 96 ALA A C 1
ATOM 750 O O . ALA A 1 96 ? 17.007 5.684 -4.674 1.00 50.59 96 ALA A O 1
ATOM 751 N N . ASP A 1 97 ? 18.844 5.018 -5.804 1.00 52.00 97 ASP A N 1
ATOM 752 C CA . ASP A 1 97 ? 19.086 6.268 -6.517 1.00 52.00 97 ASP A CA 1
ATOM 753 C C . ASP A 1 97 ? 17.788 6.663 -7.238 1.00 52.00 97 ASP A C 1
ATOM 755 O O . ASP A 1 97 ? 17.266 5.893 -8.047 1.00 52.00 97 ASP A O 1
ATOM 759 N N . LYS A 1 98 ? 17.186 7.790 -6.828 1.00 53.75 98 LYS A N 1
ATOM 760 C CA . LYS A 1 98 ? 15.817 8.185 -7.198 1.00 53.75 98 LYS A CA 1
ATOM 761 C C . LYS A 1 98 ? 15.592 7.954 -8.690 1.00 53.75 98 LYS A C 1
ATOM 763 O O . LYS A 1 98 ? 16.193 8.651 -9.506 1.00 53.75 98 LYS A O 1
ATOM 768 N N . TRP A 1 99 ? 14.674 7.050 -9.035 1.00 54.88 99 TRP A N 1
ATOM 769 C CA . TRP A 1 99 ? 14.181 6.905 -10.401 1.00 54.88 99 TRP A CA 1
ATOM 770 C C . TRP A 1 99 ? 13.511 8.216 -10.838 1.00 54.88 99 TRP A C 1
ATOM 772 O O . TRP A 1 99 ? 12.325 8.466 -10.594 1.00 54.88 99 TRP A O 1
ATOM 782 N N . ASP A 1 100 ? 14.296 9.105 -11.437 1.00 62.91 100 ASP A N 1
ATOM 783 C CA . ASP A 1 100 ? 13.819 10.355 -12.001 1.00 62.91 100 ASP A CA 1
ATOM 784 C C . ASP A 1 100 ? 13.185 10.039 -13.352 1.00 62.91 100 ASP A C 1
ATOM 786 O O . ASP A 1 100 ? 13.873 9.806 -14.345 1.00 62.91 100 ASP A O 1
ATOM 790 N N . LYS A 1 101 ? 11.848 10.052 -13.390 1.00 59.09 101 LYS A N 1
ATOM 791 C CA . LYS A 1 101 ? 11.053 9.830 -14.609 1.00 59.09 101 LYS A CA 1
ATOM 792 C C . LYS A 1 101 ? 11.470 10.754 -15.763 1.00 59.09 101 LYS A C 1
ATOM 794 O O . LYS A 1 101 ? 11.224 10.411 -16.914 1.00 59.09 101 LYS A O 1
ATOM 799 N N . ASN A 1 102 ? 12.111 11.888 -15.466 1.00 61.16 102 ASN A N 1
ATOM 800 C CA . ASN A 1 102 ? 12.582 12.858 -16.452 1.00 61.16 102 ASN A CA 1
ATOM 801 C C . ASN A 1 102 ? 14.045 12.640 -16.887 1.00 61.16 102 ASN A C 1
ATOM 803 O O . ASN A 1 102 ? 14.515 13.342 -17.781 1.00 61.16 102 ASN A O 1
ATOM 807 N N . LYS A 1 103 ? 14.770 11.691 -16.278 1.00 63.50 103 LYS A N 1
ATOM 808 C CA . LYS A 1 103 ? 16.167 11.341 -16.597 1.00 63.50 103 LYS A CA 1
ATOM 809 C C . LYS A 1 103 ? 16.371 9.843 -16.835 1.00 63.50 103 LYS A C 1
ATOM 811 O O . LYS A 1 103 ? 17.475 9.338 -16.654 1.00 63.50 103 LYS A O 1
ATOM 816 N N . VAL A 1 104 ? 15.326 9.132 -17.249 1.00 69.44 104 VAL A N 1
ATOM 817 C CA . VAL A 1 104 ? 15.450 7.715 -17.602 1.00 69.44 104 VAL A CA 1
ATOM 818 C C . VAL A 1 104 ? 16.176 7.589 -18.943 1.00 69.44 104 VAL A C 1
ATOM 820 O O . VAL A 1 104 ? 15.717 8.128 -19.953 1.00 69.44 104 VAL A O 1
ATOM 823 N N . THR A 1 105 ? 17.304 6.879 -18.973 1.00 77.31 105 THR A N 1
ATOM 824 C CA . THR A 1 105 ? 18.012 6.569 -20.225 1.00 77.31 105 THR A CA 1
ATOM 825 C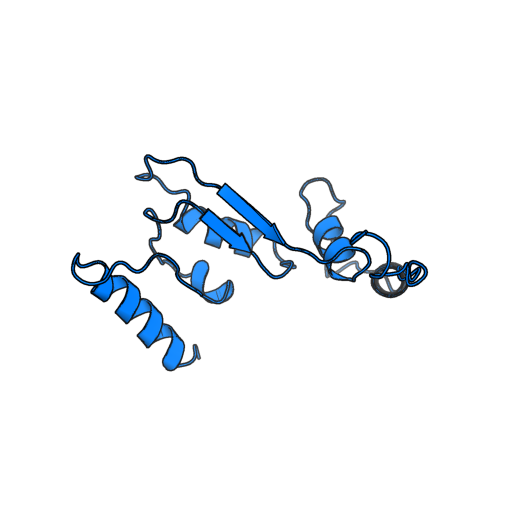 C . THR A 1 105 ? 17.407 5.346 -20.919 1.00 77.31 105 THR A C 1
ATOM 827 O O . THR A 1 105 ? 16.778 4.491 -20.295 1.00 77.31 105 THR A O 1
ATOM 830 N N . LEU A 1 106 ? 17.604 5.231 -22.239 1.00 74.38 106 LEU A N 1
ATOM 831 C CA . LEU A 1 106 ? 17.149 4.058 -22.999 1.00 74.38 106 LEU A CA 1
ATOM 832 C C . LEU A 1 106 ? 17.764 2.753 -22.484 1.00 74.38 106 LEU A C 1
ATOM 834 O O . LEU A 1 106 ? 17.122 1.712 -22.569 1.00 74.38 106 LEU A O 1
ATOM 838 N N . ASP A 1 107 ? 18.976 2.810 -21.940 1.00 71.56 107 ASP A N 1
ATOM 839 C CA . ASP A 1 107 ? 19.651 1.636 -21.394 1.00 71.56 107 ASP A CA 1
ATOM 840 C C . ASP A 1 107 ? 19.031 1.213 -20.057 1.00 71.56 107 ASP A C 1
ATOM 842 O O . ASP A 1 107 ? 18.756 0.035 -19.874 1.00 71.56 107 ASP A O 1
ATOM 846 N N . GLN A 1 108 ? 18.637 2.161 -19.198 1.00 70.81 108 GLN A N 1
ATOM 847 C CA . GLN A 1 108 ? 17.853 1.856 -17.991 1.00 70.81 108 GLN A CA 1
ATOM 848 C C . GLN A 1 108 ? 16.484 1.244 -18.319 1.00 70.81 108 GLN A C 1
ATOM 850 O O . GLN A 1 108 ? 16.011 0.360 -17.605 1.00 70.81 108 GLN A O 1
ATOM 855 N N . LEU A 1 109 ? 15.838 1.692 -19.404 1.00 73.25 109 LEU A N 1
ATOM 856 C CA . LEU A 1 109 ? 14.607 1.059 -19.884 1.00 73.25 109 LEU A CA 1
ATOM 857 C C . LEU A 1 109 ? 14.875 -0.353 -20.399 1.00 73.25 109 LEU A C 1
ATOM 859 O O . LEU A 1 109 ? 14.111 -1.255 -20.083 1.00 73.25 109 LEU A O 1
ATOM 863 N N . LYS A 1 110 ? 15.943 -0.569 -21.171 1.00 74.56 110 LYS A N 1
ATOM 864 C CA . LYS A 1 110 ? 16.296 -1.905 -21.667 1.00 74.56 110 LYS A CA 1
ATOM 865 C C . LYS A 1 110 ? 16.625 -2.859 -20.529 1.00 74.56 110 LYS A C 1
ATOM 867 O O . LYS A 1 110 ? 16.097 -3.964 -20.540 1.00 74.56 110 LYS A O 1
ATOM 872 N N . ASP A 1 111 ? 17.381 -2.424 -19.527 1.00 72.75 111 ASP A N 1
ATOM 873 C CA . ASP A 1 111 ? 17.709 -3.225 -18.343 1.00 72.75 111 ASP A CA 1
ATOM 874 C C . ASP A 1 111 ? 16.450 -3.700 -17.602 1.00 72.75 111 ASP A C 1
ATOM 876 O O . ASP A 1 111 ? 16.395 -4.838 -17.130 1.00 72.75 111 ASP A O 1
ATOM 880 N N . LEU A 1 112 ? 15.403 -2.865 -17.568 1.00 70.50 112 LEU A N 1
ATOM 881 C CA . LEU A 1 112 ? 14.103 -3.211 -16.988 1.00 70.50 112 LEU A CA 1
ATOM 882 C C . LEU A 1 112 ? 13.448 -4.419 -17.686 1.00 70.50 112 LEU A C 1
ATOM 884 O O . LEU A 1 112 ? 12.777 -5.214 -17.031 1.00 70.50 112 LEU A O 1
ATOM 888 N N . PHE A 1 113 ? 13.645 -4.555 -19.002 1.00 68.62 113 PHE A N 1
ATOM 889 C CA . PHE A 1 113 ? 13.064 -5.615 -19.836 1.00 68.62 113 PHE A CA 1
ATOM 890 C C . PHE A 1 113 ? 14.041 -6.759 -20.164 1.00 68.62 113 PHE A C 1
ATOM 892 O O . PHE A 1 113 ? 13.601 -7.806 -20.631 1.00 68.62 113 PHE A O 1
ATOM 899 N N . GLN A 1 114 ? 15.348 -6.582 -19.941 1.00 65.50 114 GLN A N 1
ATOM 900 C CA . GLN A 1 114 ? 16.387 -7.559 -20.293 1.00 65.50 114 GLN A CA 1
ATOM 901 C C . GLN A 1 114 ? 16.735 -8.533 -19.165 1.00 65.50 114 GLN A C 1
ATOM 903 O O . GLN A 1 114 ? 17.301 -9.590 -19.441 1.00 65.50 114 GLN A O 1
ATOM 908 N N . LYS A 1 115 ? 16.369 -8.231 -17.913 1.00 57.69 115 LYS A N 1
ATOM 909 C CA . LYS A 1 115 ? 16.527 -9.139 -16.766 1.00 57.69 115 LYS A CA 1
ATOM 910 C C . LYS A 1 115 ? 15.500 -10.281 -16.810 1.00 57.69 115 LYS A C 1
ATOM 912 O O . LYS A 1 115 ? 14.606 -10.373 -15.977 1.00 57.69 115 LYS A O 1
ATOM 917 N N . ILE A 1 116 ? 15.611 -11.148 -17.809 1.00 55.91 116 ILE A N 1
ATOM 918 C CA . ILE A 1 116 ? 14.875 -12.411 -17.874 1.00 55.91 116 ILE A CA 1
ATOM 919 C C . ILE A 1 116 ? 15.879 -13.506 -18.235 1.00 55.91 116 ILE A C 1
ATOM 921 O O . ILE A 1 116 ? 15.909 -14.010 -19.354 1.00 55.91 116 ILE A O 1
ATOM 925 N N . GLU A 1 117 ? 16.728 -13.886 -17.281 1.00 57.69 117 GLU A N 1
ATOM 926 C CA . GLU A 1 117 ? 17.214 -15.264 -17.288 1.00 57.69 117 GLU A CA 1
ATOM 927 C C . GLU A 1 117 ? 16.059 -16.122 -16.779 1.00 57.69 117 GLU A C 1
ATOM 929 O O . GLU A 1 117 ? 15.721 -16.109 -15.594 1.00 57.69 117 GLU A O 1
ATOM 934 N N . HIS A 1 118 ? 15.390 -16.816 -17.701 1.00 52.09 118 HIS A N 1
ATOM 935 C CA . HIS A 1 118 ? 14.433 -17.848 -17.339 1.00 52.09 118 HIS A CA 1
ATOM 936 C C . HIS A 1 118 ? 15.166 -18.894 -16.485 1.00 52.09 118 HIS A C 1
ATOM 938 O O . HIS A 1 118 ? 16.116 -19.504 -16.986 1.00 52.09 118 HIS A O 1
ATOM 944 N N . PRO A 1 119 ? 14.772 -19.135 -15.220 1.00 51.88 119 PRO A N 1
ATOM 945 C CA . PRO A 1 119 ? 15.264 -20.311 -14.524 1.00 51.88 119 PRO A CA 1
ATOM 946 C C . PRO A 1 119 ? 14.834 -21.546 -15.332 1.00 51.88 119 PRO A C 1
ATOM 948 O O . PRO A 1 119 ? 13.710 -21.559 -15.848 1.00 51.88 119 PRO A O 1
ATOM 951 N N . PRO A 1 120 ? 15.692 -22.574 -15.476 1.00 51.16 120 PRO A N 1
ATOM 952 C CA . PRO A 1 120 ? 15.272 -23.817 -16.101 1.00 51.16 120 PRO A CA 1
ATOM 953 C C . PRO A 1 120 ? 14.050 -24.329 -15.343 1.00 51.16 120 PRO A C 1
ATOM 955 O O . PRO A 1 120 ? 14.044 -24.347 -14.109 1.00 51.16 120 PRO A O 1
ATOM 958 N N . GLU A 1 121 ? 13.010 -24.679 -16.093 1.00 57.28 121 GLU A N 1
ATOM 959 C CA . GLU A 1 121 ? 11.731 -25.198 -15.621 1.00 57.28 121 GLU A CA 1
ATOM 960 C C . GLU A 1 121 ? 11.982 -26.442 -14.750 1.00 57.28 121 GLU A C 1
ATOM 962 O O . GLU A 1 121 ? 12.054 -27.573 -15.224 1.00 57.28 121 GLU A O 1
ATOM 967 N N . THR A 1 122 ? 12.242 -26.231 -13.460 1.00 53.72 122 THR A N 1
ATOM 968 C CA . THR A 1 122 ? 12.632 -27.306 -12.551 1.00 53.72 122 THR A CA 1
ATOM 969 C C . THR A 1 122 ? 11.362 -27.872 -11.939 1.00 53.72 122 THR A C 1
ATOM 971 O O . THR A 1 122 ? 10.818 -27.330 -10.982 1.00 53.72 122 THR A O 1
ATOM 974 N N . ALA A 1 123 ? 10.882 -28.933 -12.587 1.00 51.38 123 ALA A N 1
ATOM 975 C CA . ALA A 1 123 ? 10.115 -30.053 -12.048 1.00 51.38 123 ALA A CA 1
ATOM 976 C C . ALA A 1 123 ? 9.229 -29.761 -10.821 1.00 51.38 123 ALA A C 1
ATOM 978 O O . ALA A 1 123 ? 9.606 -30.019 -9.679 1.00 51.38 123 ALA A O 1
ATOM 979 N N . ILE A 1 124 ? 7.969 -29.391 -11.066 1.00 48.59 124 ILE A N 1
ATOM 980 C CA . ILE A 1 124 ? 6.869 -29.560 -10.095 1.00 48.59 124 ILE A CA 1
ATOM 981 C C . ILE A 1 124 ? 6.446 -31.050 -10.074 1.00 48.59 124 ILE A C 1
ATOM 983 O O . ILE A 1 124 ? 5.284 -31.389 -10.279 1.00 48.59 124 ILE A O 1
ATOM 987 N N . GLY A 1 125 ? 7.419 -31.954 -9.923 1.00 50.62 125 GLY A N 1
ATOM 988 C CA . GLY A 1 125 ? 7.233 -33.408 -10.002 1.00 50.62 125 GLY A CA 1
ATOM 989 C C . GLY A 1 125 ? 7.790 -34.187 -8.811 1.00 50.62 125 GLY A C 1
ATOM 990 O O . GLY A 1 125 ? 7.230 -35.218 -8.462 1.00 50.62 125 GLY A O 1
ATOM 991 N N . ASP A 1 126 ? 8.806 -33.669 -8.118 1.00 47.03 126 ASP A N 1
ATOM 992 C CA . ASP A 1 126 ? 9.575 -34.474 -7.163 1.00 47.03 126 ASP A CA 1
ATOM 993 C C . ASP A 1 126 ? 9.499 -33.916 -5.738 1.00 47.03 126 ASP A C 1
ATOM 995 O O . ASP A 1 126 ? 10.503 -33.546 -5.135 1.00 47.03 126 ASP A O 1
ATOM 999 N N . THR A 1 127 ? 8.298 -33.811 -5.163 1.00 51.97 127 THR A N 1
ATOM 1000 C CA . THR A 1 127 ? 8.155 -33.782 -3.688 1.00 51.97 127 THR A CA 1
ATOM 1001 C C . THR A 1 127 ? 6.799 -34.311 -3.211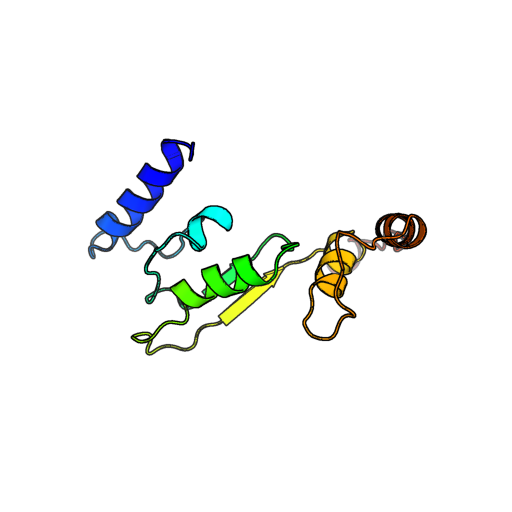 1.00 51.97 127 THR A C 1
ATOM 1003 O O . THR A 1 127 ? 6.185 -33.760 -2.301 1.00 51.97 127 THR A O 1
ATOM 1006 N N . LEU A 1 128 ? 6.324 -35.398 -3.821 1.00 46.28 128 LEU A N 1
ATOM 1007 C CA . LEU A 1 128 ? 5.342 -36.295 -3.211 1.00 46.28 128 LEU A CA 1
ATOM 1008 C C . LEU A 1 128 ? 5.783 -37.739 -3.478 1.00 46.28 128 LEU A C 1
ATOM 1010 O O . LEU A 1 128 ? 5.360 -38.379 -4.438 1.00 46.28 128 LEU A O 1
ATOM 1014 N N . SER A 1 129 ? 6.688 -38.233 -2.639 1.00 43.19 129 SER A N 1
ATOM 1015 C CA . SER A 1 129 ? 6.968 -39.657 -2.431 1.00 43.19 129 SER A CA 1
ATOM 1016 C C . SER A 1 129 ? 7.356 -39.857 -0.975 1.00 43.19 129 SER A C 1
ATOM 1018 O O . SER A 1 129 ? 8.134 -39.016 -0.471 1.00 43.19 129 SER A O 1
#